Protein AF-A0A6H9S375-F1 (afdb_monomer_lite)

Organism: NCBI:txid191390

Radius of gyration: 11.78 Å; chains: 1; bounding box: 21×14×36 Å

InterPro domains:
  IPR000878 Tetrapyrrole methylase [PF00590] (6-34)
  IPR014777 Tetrapyrrole methylase, subdomain 1 [G3DSA:3.40.1010.10] (1-35)
  IPR035996 Tetrapyrrole methylase superfamily [SSF53790] (3-35)

Secondary structure (DSSP, 8-state):
-PPPP--------SS-GGGS-HHHHHHHHH-S---

Structure (mmCIF, N/CA/C/O backbone):
data_AF-A0A6H9S375-F1
#
_entry.id   AF-A0A6H9S375-F1
#
loop_
_atom_site.group_PDB
_atom_site.id
_atom_site.type_symbol
_atom_site.label_atom_id
_atom_site.label_alt_id
_atom_site.label_comp_id
_atom_site.label_asym_id
_atom_site.label_entity_id
_atom_site.label_seq_id
_atom_site.pdbx_PDB_ins_code
_atom_site.Cartn_x
_atom_site.Cartn_y
_atom_site.Cartn_z
_atom_site.occupancy
_atom_site.B_iso_or_equiv
_atom_site.auth_seq_id
_atom_site.auth_comp_id
_atom_site.auth_asym_id
_atom_site.auth_atom_id
_atom_site.pdbx_PDB_model_num
ATOM 1 N N . MET A 1 1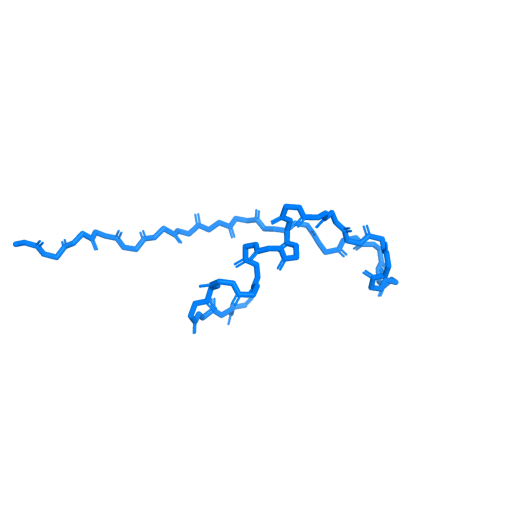 ? -13.366 1.646 24.148 1.00 71.75 1 MET A N 1
ATOM 2 C CA . MET A 1 1 ? -13.283 2.714 23.126 1.00 71.75 1 MET A CA 1
ATOM 3 C C . MET A 1 1 ? -12.728 2.097 21.854 1.00 71.75 1 MET A C 1
ATOM 5 O O . MET A 1 1 ? -11.732 1.392 21.949 1.00 71.75 1 MET A O 1
ATOM 9 N N . GLN A 1 2 ? -13.375 2.307 20.706 1.00 83.62 2 GLN A N 1
ATOM 10 C CA . GLN A 1 2 ? -12.864 1.822 19.418 1.00 83.62 2 GLN A CA 1
ATOM 11 C C . GLN A 1 2 ? -11.656 2.672 19.009 1.00 83.62 2 GLN A C 1
ATOM 13 O O . GLN A 1 2 ? -11.722 3.899 19.087 1.00 83.62 2 GLN A O 1
ATOM 18 N N . GLN A 1 3 ? -10.557 2.037 18.603 1.00 89.44 3 GLN A N 1
ATOM 19 C CA . GLN A 1 3 ? -9.405 2.765 18.073 1.00 89.44 3 GLN A CA 1
ATOM 20 C C . GLN A 1 3 ? -9.735 3.276 16.662 1.00 89.44 3 GLN A C 1
ATOM 22 O O . GLN A 1 3 ? -10.314 2.519 15.878 1.00 89.44 3 GLN A O 1
ATOM 27 N N . PRO A 1 4 ? -9.387 4.528 16.319 1.00 93.00 4 PRO A N 1
ATOM 28 C CA . PRO A 1 4 ? -9.526 5.017 14.955 1.00 93.00 4 PRO A CA 1
ATOM 29 C C . PRO A 1 4 ? -8.775 4.123 13.963 1.00 93.00 4 PRO A C 1
ATOM 31 O O . PRO A 1 4 ? -7.685 3.628 14.258 1.00 93.00 4 PRO A O 1
ATOM 34 N N . GLY A 1 5 ? -9.345 3.949 12.771 1.00 93.38 5 GLY A N 1
ATOM 35 C CA . GLY A 1 5 ? -8.640 3.311 11.663 1.00 93.38 5 GLY A CA 1
ATOM 36 C C . GLY A 1 5 ? -7.408 4.117 11.239 1.00 93.38 5 GLY A C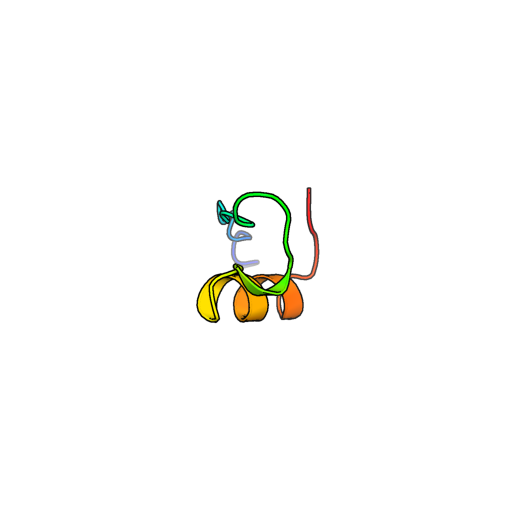 1
ATOM 37 O O . GLY A 1 5 ? -7.314 5.321 11.488 1.00 93.38 5 GLY A O 1
ATOM 38 N N . ARG A 1 6 ? -6.457 3.457 10.572 1.00 94.88 6 ARG A N 1
ATOM 39 C CA . ARG A 1 6 ? -5.273 4.107 9.998 1.00 94.88 6 ARG A CA 1
ATOM 40 C C . ARG A 1 6 ? -5.413 4.187 8.480 1.00 94.88 6 ARG A C 1
ATOM 42 O O . ARG A 1 6 ? -5.512 3.158 7.822 1.00 94.88 6 ARG A O 1
ATOM 49 N N . LEU A 1 7 ? -5.342 5.400 7.938 1.00 96.62 7 LEU A N 1
ATOM 50 C CA . LEU A 1 7 ? -5.187 5.633 6.503 1.00 96.62 7 LEU A CA 1
ATOM 51 C C . LEU A 1 7 ? -3.697 5.593 6.138 1.00 96.62 7 LEU A C 1
ATOM 53 O O . LEU A 1 7 ? -2.880 6.240 6.796 1.00 96.62 7 LEU A O 1
ATOM 57 N N . ILE A 1 8 ? -3.339 4.836 5.102 1.00 96.62 8 ILE A N 1
ATOM 58 C CA . ILE A 1 8 ? -1.960 4.702 4.620 1.00 96.62 8 ILE A CA 1
ATOM 59 C C . ILE A 1 8 ? -1.945 4.989 3.121 1.00 96.62 8 ILE A C 1
ATOM 61 O O . ILE A 1 8 ? -2.643 4.325 2.363 1.00 96.62 8 ILE A O 1
ATOM 65 N N . GLY A 1 9 ? -1.124 5.948 2.690 1.00 96.56 9 GLY A N 1
ATOM 66 C CA . GLY A 1 9 ? -0.807 6.127 1.274 1.00 96.56 9 GLY A CA 1
ATOM 67 C C . GLY A 1 9 ? 0.224 5.092 0.826 1.00 96.56 9 GLY A C 1
ATOM 68 O O . GLY A 1 9 ? 1.281 4.969 1.449 1.00 96.56 9 GLY A O 1
ATOM 69 N N . LEU A 1 10 ? -0.076 4.347 -0.239 1.00 96.69 10 LEU A N 1
ATOM 70 C CA . LEU A 1 10 ? 0.815 3.337 -0.811 1.00 96.69 10 LEU A CA 1
ATOM 71 C C . LEU A 1 10 ? 1.147 3.679 -2.265 1.00 96.69 10 LEU A C 1
ATOM 73 O O . LEU A 1 10 ? 0.258 3.945 -3.066 1.00 96.69 10 LEU A O 1
ATOM 77 N N . GLY A 1 11 ? 2.434 3.633 -2.608 1.00 95.94 11 GLY A N 1
ATOM 78 C CA . GLY A 1 11 ? 2.872 3.617 -4.001 1.00 95.94 11 GLY A CA 1
ATOM 79 C C . GLY A 1 11 ? 2.825 2.192 -4.551 1.00 95.94 11 GLY A C 1
ATOM 80 O O . GLY A 1 11 ? 3.377 1.283 -3.931 1.00 95.94 11 GLY A O 1
ATOM 81 N N . VAL A 1 12 ? 2.189 2.008 -5.710 1.00 94.75 12 VAL A N 1
ATOM 82 C CA . VAL A 1 12 ? 2.057 0.700 -6.387 1.00 94.75 12 VAL A CA 1
ATOM 83 C C . VAL A 1 12 ? 3.172 0.418 -7.399 1.00 94.75 12 VAL A C 1
ATOM 85 O O . VAL A 1 12 ? 3.291 -0.700 -7.880 1.00 94.75 12 VAL A O 1
ATOM 88 N N . GLY A 1 13 ? 4.008 1.416 -7.700 1.00 94.31 13 GLY A N 1
ATOM 89 C CA . GLY A 1 13 ? 4.986 1.352 -8.786 1.00 94.31 13 GLY A CA 1
ATOM 90 C C . GLY A 1 13 ? 4.409 1.856 -10.119 1.00 94.31 13 GLY A C 1
ATOM 91 O O . GLY A 1 13 ? 3.333 2.453 -10.136 1.00 94.31 13 GLY A O 1
ATOM 92 N N . PRO A 1 14 ? 5.125 1.668 -11.239 1.00 97.25 14 PRO A N 1
ATOM 93 C CA . PRO A 1 14 ? 4.750 2.215 -12.547 1.00 97.25 14 PRO A CA 1
ATOM 94 C C . PRO A 1 14 ? 3.709 1.377 -13.314 1.00 97.25 14 PRO A C 1
ATOM 96 O O . PRO A 1 14 ? 3.284 1.792 -14.387 1.00 97.25 14 PRO A O 1
ATOM 99 N N . GLY A 1 15 ? 3.313 0.207 -12.799 1.00 95.25 15 GLY A N 1
ATOM 100 C CA . GLY A 1 15 ? 2.272 -0.646 -13.387 1.00 95.25 15 GLY A CA 1
ATOM 101 C C . GLY A 1 15 ? 2.599 -2.140 -13.367 1.00 95.25 15 GLY A C 1
ATOM 102 O O . GLY A 1 15 ? 1.688 -2.948 -13.223 1.00 95.25 15 GLY A O 1
ATOM 103 N N . ASP A 1 16 ? 3.880 -2.508 -13.456 1.00 96.69 16 ASP A N 1
ATOM 104 C CA . ASP A 1 16 ? 4.323 -3.897 -13.288 1.00 96.69 16 ASP A CA 1
ATOM 105 C C . ASP A 1 16 ? 4.211 -4.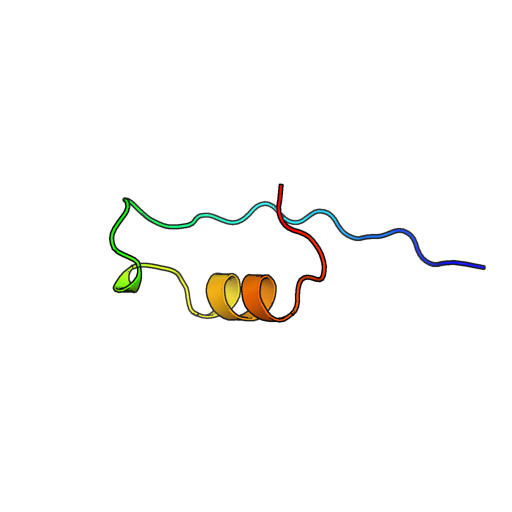312 -11.803 1.00 96.69 16 ASP A C 1
ATOM 107 O O . ASP A 1 16 ? 4.852 -3.674 -10.956 1.00 96.69 16 ASP A O 1
ATOM 111 N N . PRO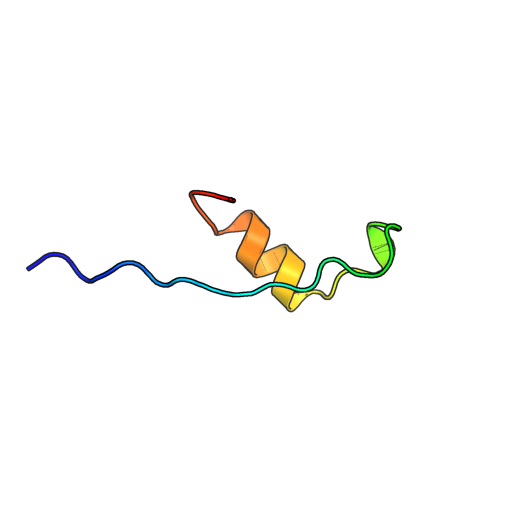 A 1 17 ? 3.416 -5.348 -11.460 1.00 95.44 17 PRO A N 1
ATOM 112 C CA . PRO A 1 17 ? 3.234 -5.803 -10.083 1.00 95.44 17 PRO A CA 1
ATOM 113 C C . PRO A 1 17 ? 4.528 -6.193 -9.365 1.00 95.44 17 PRO A C 1
ATOM 115 O O . PRO A 1 17 ? 4.612 -6.023 -8.149 1.00 95.44 17 PRO A O 1
ATOM 118 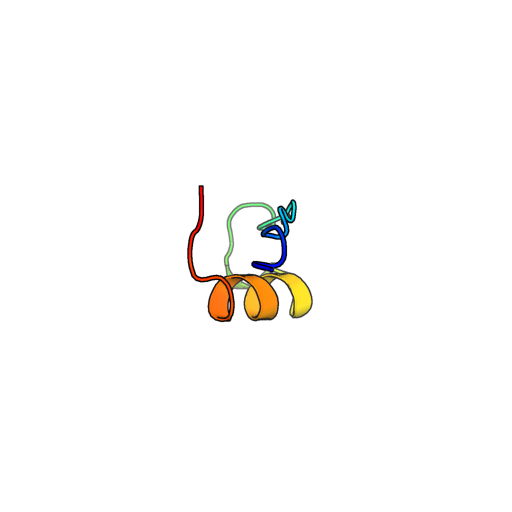N N . GLU A 1 18 ? 5.541 -6.671 -10.090 1.00 97.00 18 GLU A N 1
ATOM 119 C CA . GLU A 1 18 ? 6.820 -7.088 -9.500 1.00 97.00 18 GLU A CA 1
ATOM 120 C C . GLU A 1 18 ? 7.648 -5.899 -8.986 1.00 97.00 18 GLU A C 1
ATOM 122 O O . GLU A 1 18 ? 8.602 -6.068 -8.227 1.00 97.00 18 GLU A O 1
ATOM 127 N N . LEU A 1 19 ? 7.269 -4.671 -9.355 1.00 97.62 19 LEU A N 1
ATOM 128 C CA . LEU A 1 19 ? 7.942 -3.443 -8.930 1.00 97.62 19 LEU A CA 1
ATOM 129 C C . LEU A 1 19 ? 7.347 -2.832 -7.652 1.00 97.62 19 LEU A C 1
ATOM 131 O O . LEU A 1 19 ? 7.810 -1.780 -7.197 1.00 97.62 19 LEU A O 1
ATOM 135 N N . ILE A 1 20 ? 6.339 -3.465 -7.044 1.00 98.06 20 ILE A N 1
ATOM 136 C CA . ILE A 1 20 ? 5.821 -3.036 -5.743 1.00 98.06 20 ILE A CA 1
ATOM 137 C C . ILE A 1 20 ? 6.845 -3.308 -4.629 1.00 98.06 20 ILE A C 1
ATOM 139 O O . ILE A 1 20 ? 7.554 -4.312 -4.613 1.00 98.06 20 ILE A O 1
ATOM 143 N N . THR A 1 21 ? 6.906 -2.436 -3.621 1.00 98.06 21 THR A N 1
ATOM 144 C CA . THR A 1 21 ? 7.756 -2.701 -2.448 1.00 98.06 21 THR A CA 1
ATOM 145 C C . THR A 1 21 ? 7.179 -3.821 -1.574 1.00 98.06 21 THR A C 1
ATOM 147 O O . THR A 1 21 ? 5.965 -3.913 -1.377 1.00 98.06 21 THR A O 1
ATOM 150 N N . VAL A 1 22 ? 8.051 -4.608 -0.930 1.00 97.94 22 VAL A N 1
ATOM 151 C CA . VAL A 1 22 ? 7.648 -5.674 0.014 1.00 97.94 22 VAL A CA 1
ATOM 152 C C . VAL A 1 22 ? 6.756 -5.135 1.140 1.00 97.94 22 VAL A C 1
ATOM 154 O O . VAL A 1 22 ? 5.784 -5.776 1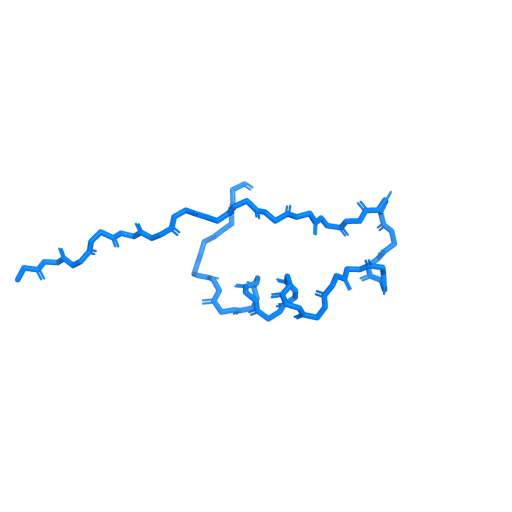.539 1.00 97.94 22 VAL A O 1
ATOM 157 N N . LYS A 1 23 ? 7.045 -3.924 1.636 1.00 97.56 23 LYS A N 1
ATOM 158 C CA . LYS A 1 23 ? 6.232 -3.262 2.666 1.00 97.56 23 LYS A CA 1
ATOM 159 C C . LYS A 1 23 ? 4.829 -2.930 2.158 1.00 97.56 23 LYS A C 1
ATOM 161 O O . LYS A 1 23 ? 3.868 -3.158 2.887 1.00 97.56 23 LYS A O 1
ATOM 166 N N . ALA A 1 24 ? 4.707 -2.396 0.943 1.00 97.81 24 ALA A N 1
ATOM 167 C CA . ALA A 1 24 ? 3.406 -2.071 0.367 1.00 97.81 24 ALA A CA 1
ATOM 168 C C . ALA A 1 24 ? 2.579 -3.338 0.116 1.00 97.81 24 ALA A C 1
ATOM 170 O O . ALA A 1 24 ? 1.424 -3.379 0.523 1.00 97.81 24 ALA A O 1
ATOM 171 N N . LEU A 1 25 ? 3.185 -4.399 -0.430 1.00 97.62 25 LEU A N 1
ATOM 172 C CA . LEU A 1 25 ? 2.510 -5.686 -0.618 1.00 97.62 25 LEU A CA 1
ATOM 173 C C . LEU A 1 25 ? 2.014 -6.280 0.708 1.00 97.62 25 LEU A C 1
ATOM 175 O O . LEU A 1 25 ? 0.883 -6.755 0.788 1.00 97.62 25 LEU A O 1
ATOM 179 N N . ARG A 1 26 ? 2.839 -6.233 1.762 1.00 97.94 26 ARG A N 1
ATOM 180 C CA . ARG A 1 26 ? 2.448 -6.699 3.099 1.00 97.94 26 ARG A CA 1
ATOM 181 C C . ARG A 1 26 ? 1.256 -5.913 3.641 1.00 97.94 26 ARG A C 1
ATOM 183 O O . ARG A 1 26 ? 0.276 -6.516 4.061 1.00 97.94 26 ARG A O 1
ATOM 190 N N . LEU A 1 27 ? 1.333 -4.583 3.604 1.00 97.00 27 LEU A N 1
ATOM 191 C CA . LEU A 1 27 ? 0.257 -3.725 4.095 1.00 97.00 27 LEU A CA 1
ATOM 192 C C . LEU A 1 27 ? -1.028 -3.919 3.287 1.00 97.00 27 LEU A C 1
ATOM 194 O O . LEU A 1 27 ? -2.098 -3.975 3.879 1.00 97.00 27 LEU A O 1
ATOM 198 N N . LEU A 1 28 ? -0.931 -4.077 1.966 1.00 96.31 28 LEU A N 1
ATOM 199 C CA . LEU A 1 28 ? -2.083 -4.316 1.099 1.00 96.31 28 LEU A CA 1
ATOM 200 C C . LEU A 1 28 ? -2.778 -5.647 1.429 1.00 96.31 28 LEU A C 1
ATOM 202 O O . LEU A 1 28 ? -4.000 -5.692 1.484 1.00 96.31 28 LEU A O 1
ATOM 206 N N . ARG A 1 29 ? -2.011 -6.710 1.714 1.00 96.50 29 ARG A N 1
ATOM 207 C CA . ARG A 1 29 ? -2.547 -8.025 2.121 1.00 96.50 29 ARG A CA 1
ATOM 208 C C . ARG A 1 29 ? -3.215 -8.015 3.495 1.00 96.50 29 ARG A C 1
ATOM 210 O O . ARG A 1 29 ? -4.159 -8.764 3.713 1.00 96.50 29 ARG A O 1
ATOM 217 N N . GLU A 1 30 ? -2.698 -7.216 4.424 1.00 97.06 30 GLU A N 1
ATOM 218 C CA . GLU A 1 30 ? -3.235 -7.085 5.785 1.00 97.06 30 GLU A CA 1
ATOM 219 C C . GLU A 1 30 ? -4.411 -6.088 5.859 1.00 97.06 30 GLU A C 1
ATOM 221 O O . GLU A 1 30 ? -5.137 -6.063 6.854 1.00 97.06 30 GLU A O 1
ATOM 226 N N . SER A 1 31 ? -4.601 -5.251 4.832 1.00 97.00 31 SER A N 1
ATOM 227 C CA . SER A 1 31 ? -5.605 -4.184 4.838 1.00 97.00 31 SER A CA 1
ATOM 228 C C . SER A 1 31 ? -7.010 -4.734 4.581 1.00 97.00 31 SER A C 1
ATOM 230 O O . SER A 1 31 ? -7.234 -5.378 3.558 1.00 97.00 31 SER A O 1
ATOM 232 N N . PRO A 1 32 ? -7.993 -4.435 5.449 1.00 96.69 32 PRO A N 1
ATOM 233 C CA . PRO A 1 32 ? -9.360 -4.917 5.262 1.00 96.69 32 PRO A CA 1
ATOM 234 C C . PRO A 1 32 ? -10.114 -4.190 4.136 1.00 96.69 32 PRO A C 1
ATOM 236 O O . PRO A 1 32 ? -11.125 -4.699 3.664 1.00 96.69 32 PRO A O 1
ATOM 239 N N . VAL A 1 33 ? -9.663 -2.995 3.731 1.00 96.88 33 VAL A N 1
ATOM 240 C CA . VAL A 1 33 ? -10.300 -2.151 2.706 1.00 96.88 33 VAL A CA 1
ATOM 241 C C . VAL A 1 33 ? -9.222 -1.431 1.887 1.00 96.88 33 VAL A C 1
ATOM 243 O O . VAL A 1 33 ? -8.212 -1.001 2.445 1.00 96.88 33 VAL A O 1
ATOM 246 N N . VAL A 1 34 ? -9.463 -1.277 0.580 1.00 95.94 34 VAL A N 1
ATOM 247 C CA . VAL A 1 34 ? -8.656 -0.494 -0.375 1.00 95.94 34 VAL A CA 1
ATOM 248 C C . VAL A 1 34 ? -9.589 0.486 -1.094 1.00 95.94 34 VAL A C 1
ATOM 250 O O . VAL A 1 34 ? -10.717 0.110 -1.414 1.00 95.94 34 VAL A O 1
ATOM 253 N N . ALA A 1 35 ? -9.140 1.727 -1.299 1.00 93.62 35 ALA A N 1
ATOM 254 C CA . ALA A 1 35 ? -9.886 2.809 -1.949 1.00 93.62 35 ALA A CA 1
ATOM 255 C C . ALA A 1 35 ? -9.210 3.248 -3.251 1.00 93.62 35 ALA A C 1
ATOM 257 O O . ALA A 1 35 ? -7.972 3.075 -3.343 1.00 93.62 35 ALA A O 1
#

Foldseek 3Di:
DDDDDDDDDADCPPPPNVPGDPVRVVCVVVDPDDD

Sequence (35 aa):
MQQPGRLIGLGVGPGDPELITVKALRLLRESPVVA

pLDDT: mean 95.11, std 4.84, range [71.75, 98.06]